Protein AF-A0A6N6WRH8-F1 (afdb_monomer)

Secondary structure (DSSP, 8-state):
-HHHHHHHHHH-HHHHHHHHHHHH-TTS-TTT----HHHHHHHHHH-GGGEEEEEEEEEE--S-TTTTT-EEEESS-TT-PPP-EEEEEEE-HHHHHHHHHHHHHH--

Solvent-accessible surface area (backbone atoms only — not comparable to full-atom values): 6515 Å² total; per-residue (Å²): 99,49,73,59,51,72,50,24,56,77,74,33,64,49,30,32,50,50,40,56,52,56,76,70,41,87,84,37,49,68,86,80,37,78,78,63,69,72,57,49,60,56,40,46,77,80,45,49,88,42,50,46,67,42,79,21,29,69,48,74,39,78,79,51,94,89,46,50,76,38,75,48,66,38,81,88,54,83,81,76,62,76,60,79,43,76,43,78,78,46,64,44,60,69,62,48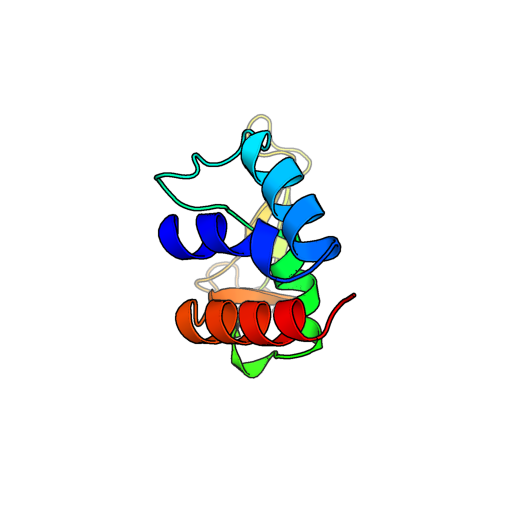,53,51,52,51,53,56,52,60,72,72,49,92

Radius of gyration: 17.84 Å; Cα contacts (8 Å, |Δi|>4): 119; chains: 1; bounding box: 37×29×46 Å

Mean predicted aligned error: 5.14 Å

Foldseek 3Di:
DLVVLVCQCVQDPVSVVVNVCLPPDDPDHSVGDDDDPVVVVVCCVVPVVFFDWDQWAWDQACPDPPRHRPTDTPPVCPVVDGGDDTDTPDGNPVVVVVVVVVVSNPDD

Structure (mmCIF, N/CA/C/O backbone):
data_AF-A0A6N6WRH8-F1
#
_entry.id   AF-A0A6N6WRH8-F1
#
loop_
_atom_site.group_PDB
_atom_site.id
_atom_site.type_symbol
_atom_site.label_atom_id
_atom_site.label_alt_id
_atom_site.label_comp_id
_atom_site.label_asym_id
_atom_site.label_entity_id
_atom_site.label_seq_id
_atom_site.pdbx_PDB_ins_code
_atom_site.Cartn_x
_atom_site.Cartn_y
_atom_site.Cartn_z
_atom_site.occupancy
_atom_site.B_iso_or_equiv
_atom_site.auth_seq_id
_atom_site.auth_comp_id
_atom_site.auth_asym_id
_atom_site.auth_atom_id
_atom_site.pdbx_PDB_model_num
ATOM 1 N N . THR A 1 1 ? 15.145 -0.032 -6.627 1.00 71.50 1 THR A N 1
ATOM 2 C CA . THR A 1 1 ? 16.478 0.266 -6.053 1.00 71.50 1 THR A CA 1
ATOM 3 C C . THR A 1 1 ? 17.044 1.501 -6.734 1.00 71.50 1 THR A C 1
ATOM 5 O O . THR A 1 1 ? 16.500 1.861 -7.774 1.00 71.50 1 THR A O 1
ATOM 8 N N . PRO A 1 2 ? 18.084 2.153 -6.187 1.00 75.94 2 PRO A N 1
ATOM 9 C CA . PRO A 1 2 ? 18.754 3.273 -6.857 1.00 75.94 2 PRO A CA 1
ATOM 10 C C . PRO A 1 2 ? 19.190 2.909 -8.286 1.00 75.94 2 PRO A C 1
ATOM 12 O O . PRO A 1 2 ? 18.880 3.633 -9.225 1.00 75.94 2 PRO A O 1
ATOM 15 N N . ASP A 1 3 ? 19.773 1.719 -8.456 1.00 80.56 3 ASP A N 1
ATOM 16 C CA . ASP A 1 3 ? 20.228 1.221 -9.761 1.00 80.56 3 ASP A CA 1
ATOM 17 C C . ASP A 1 3 ? 19.082 1.075 -10.765 1.00 80.56 3 ASP A C 1
ATOM 19 O O . ASP A 1 3 ? 19.205 1.482 -11.912 1.00 80.56 3 ASP A O 1
ATOM 23 N N . TYR A 1 4 ? 17.930 0.553 -10.328 1.00 81.75 4 TYR A N 1
ATOM 24 C CA . TYR A 1 4 ? 16.751 0.449 -11.191 1.00 81.75 4 TYR A CA 1
ATOM 25 C C . TYR A 1 4 ? 16.174 1.822 -11.558 1.00 81.75 4 TYR A C 1
ATOM 27 O O . TYR A 1 4 ? 15.682 2.013 -12.663 1.00 81.75 4 TYR A O 1
ATOM 35 N N . LEU A 1 5 ? 16.230 2.803 -10.652 1.00 82.38 5 LEU A N 1
ATOM 36 C CA . LEU A 1 5 ? 15.769 4.154 -10.972 1.00 82.38 5 LEU A CA 1
ATOM 37 C C . LEU A 1 5 ? 16.639 4.789 -12.058 1.00 82.38 5 LEU A C 1
ATOM 39 O O . LEU A 1 5 ? 16.097 5.438 -12.947 1.00 82.38 5 LEU A O 1
ATOM 43 N N . ALA A 1 6 ? 17.951 4.548 -12.030 1.00 84.75 6 ALA A N 1
ATOM 44 C CA . ALA A 1 6 ? 18.883 5.074 -13.022 1.00 84.75 6 ALA A CA 1
ATOM 45 C C . ALA A 1 6 ? 18.625 4.554 -14.448 1.00 84.75 6 ALA A C 1
ATOM 47 O O . ALA A 1 6 ? 18.967 5.247 -15.402 1.00 84.75 6 ALA A O 1
ATOM 48 N N . THR A 1 7 ? 17.993 3.384 -14.614 1.00 87.25 7 THR A N 1
ATOM 49 C CA . THR A 1 7 ? 17.672 2.830 -15.944 1.00 87.25 7 THR A CA 1
ATOM 50 C C . THR A 1 7 ? 16.351 3.349 -16.520 1.00 87.25 7 THR A C 1
ATOM 52 O O . THR A 1 7 ? 16.126 3.251 -17.725 1.00 87.25 7 THR A O 1
ATOM 55 N N . LEU A 1 8 ? 15.476 3.948 -15.699 1.00 86.19 8 LEU A N 1
ATOM 56 C CA . LEU A 1 8 ? 14.158 4.430 -16.135 1.00 86.19 8 LEU A CA 1
ATOM 57 C C . LEU A 1 8 ? 14.184 5.393 -17.341 1.00 86.19 8 LEU A C 1
ATOM 59 O O . LEU A 1 8 ? 13.302 5.261 -18.194 1.00 86.19 8 LEU A O 1
ATOM 63 N N . PRO A 1 9 ? 15.134 6.345 -17.468 1.00 88.25 9 PRO A N 1
ATOM 64 C CA . PRO A 1 9 ? 15.184 7.255 -18.615 1.00 88.25 9 PRO A CA 1
ATOM 65 C C . PRO A 1 9 ? 15.372 6.574 -19.970 1.00 88.25 9 PRO A C 1
ATOM 67 O O . PRO A 1 9 ? 15.008 7.162 -20.987 1.00 88.25 9 PRO A O 1
ATOM 70 N N . GLU A 1 10 ? 15.954 5.375 -19.981 1.00 90.31 10 GLU A N 1
ATOM 71 C CA . GLU A 1 10 ? 16.286 4.629 -21.196 1.00 90.31 10 GLU A CA 1
ATOM 72 C C . GLU A 1 10 ? 15.138 3.726 -21.664 1.00 90.31 10 GLU A C 1
ATOM 74 O O . GLU A 1 10 ? 15.143 3.283 -22.809 1.00 90.31 10 GLU A O 1
ATOM 79 N N . LEU A 1 11 ? 14.138 3.471 -20.809 1.00 88.94 11 LEU A N 1
ATOM 80 C CA . LEU A 1 11 ? 13.037 2.556 -21.122 1.00 88.94 11 LEU A CA 1
ATOM 81 C C . LEU A 1 11 ? 12.072 3.136 -22.161 1.00 88.94 11 LEU A C 1
ATOM 83 O O . LEU A 1 11 ? 11.818 2.519 -23.191 1.00 88.94 11 LEU A O 1
ATOM 87 N N . ASN A 1 12 ? 11.495 4.302 -21.869 1.00 91.56 12 ASN A N 1
ATOM 88 C CA . ASN A 1 12 ? 10.491 4.967 -22.701 1.00 91.56 12 ASN A CA 1
ATOM 89 C C . ASN A 1 12 ? 10.224 6.397 -22.194 1.00 91.56 12 ASN A C 1
ATOM 91 O O . ASN A 1 12 ? 10.856 6.876 -21.242 1.00 91.56 12 ASN A O 1
ATOM 95 N N . ARG A 1 13 ? 9.283 7.116 -22.825 1.00 93.38 13 ARG A N 1
ATOM 96 C CA . ARG A 1 13 ? 9.000 8.516 -22.457 1.00 93.38 13 ARG A CA 1
ATOM 97 C C . ARG A 1 13 ? 8.398 8.622 -21.051 1.00 93.38 13 ARG A C 1
ATOM 99 O O . ARG A 1 13 ? 8.693 9.588 -20.346 1.00 93.38 13 ARG A O 1
ATOM 106 N N . THR A 1 14 ? 7.606 7.631 -20.629 1.00 92.50 14 THR A N 1
ATOM 107 C CA . THR A 1 14 ? 7.028 7.574 -19.278 1.00 92.50 14 THR A CA 1
ATOM 108 C C . THR A 1 14 ? 8.108 7.322 -18.227 1.00 92.50 14 THR A C 1
ATOM 110 O O . THR A 1 14 ? 8.135 8.012 -17.211 1.00 92.50 14 THR A O 1
ATOM 113 N N . GLY A 1 15 ? 9.056 6.420 -18.484 1.00 90.69 15 GLY A N 1
ATOM 114 C CA . GLY A 1 15 ? 10.214 6.171 -17.625 1.00 90.69 15 GLY A CA 1
ATOM 115 C C . GLY A 1 15 ? 11.076 7.422 -17.446 1.00 90.69 15 GLY A C 1
ATOM 116 O O . GLY A 1 15 ? 11.416 7.785 -16.318 1.00 90.69 15 GLY A O 1
ATOM 117 N N . LYS A 1 16 ? 11.321 8.173 -18.528 1.00 90.88 16 LYS A N 1
ATOM 118 C CA . LYS A 1 16 ? 12.003 9.476 -18.467 1.00 90.88 16 LYS A CA 1
ATOM 119 C C . LYS A 1 16 ? 11.240 10.509 -17.634 1.00 90.88 16 LYS A C 1
ATOM 121 O O . LYS A 1 16 ? 11.853 11.215 -16.831 1.00 90.88 16 LYS A O 1
ATOM 126 N N . MET A 1 17 ? 9.918 10.593 -17.795 1.00 92.19 17 MET A N 1
ATOM 127 C CA . MET A 1 17 ? 9.061 11.469 -16.987 1.00 92.19 17 MET A CA 1
ATOM 128 C C . MET A 1 17 ? 9.119 11.092 -15.500 1.00 92.19 17 MET A C 1
ATOM 130 O O . MET A 1 17 ? 9.323 11.963 -14.656 1.00 92.19 17 MET A O 1
ATOM 134 N N . LEU A 1 18 ? 8.976 9.805 -15.173 1.00 88.94 18 LEU A N 1
ATOM 135 C CA . LEU A 1 18 ? 9.014 9.309 -13.797 1.00 88.94 18 LEU A CA 1
ATOM 136 C C . LEU A 1 18 ? 10.374 9.557 -13.149 1.00 88.94 18 LEU A C 1
ATOM 138 O O . LEU A 1 18 ? 10.427 10.062 -12.033 1.00 88.94 18 LEU A O 1
ATOM 142 N N . HIS A 1 19 ? 11.473 9.299 -13.862 1.00 87.81 19 HIS A N 1
ATOM 143 C CA . HIS A 1 19 ? 12.812 9.630 -13.380 1.00 87.81 19 HIS A CA 1
ATOM 144 C C . HIS A 1 19 ? 12.955 11.124 -13.054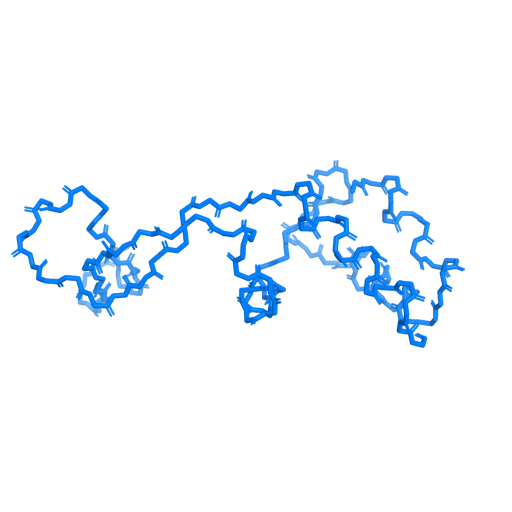 1.00 87.81 19 HIS A C 1
ATOM 146 O O . HIS A 1 19 ? 13.491 11.475 -12.001 1.00 87.81 19 HIS A O 1
ATOM 152 N N . ALA A 1 20 ? 12.451 12.014 -13.918 1.00 88.06 20 ALA A N 1
ATOM 153 C CA . ALA A 1 20 ? 12.470 13.453 -13.663 1.00 88.06 20 ALA A CA 1
ATOM 154 C C . ALA A 1 20 ? 11.643 13.826 -12.420 1.00 88.06 20 ALA A C 1
ATOM 156 O O . ALA A 1 20 ? 12.128 14.566 -11.567 1.00 88.06 20 ALA A O 1
ATOM 157 N N . LEU A 1 21 ? 10.437 13.266 -12.270 1.00 86.38 21 LEU A N 1
ATOM 158 C CA . LEU A 1 21 ? 9.603 13.473 -11.081 1.00 86.38 21 LEU A CA 1
ATOM 159 C C . LEU A 1 21 ? 10.323 13.019 -9.807 1.00 86.38 21 LEU A C 1
ATOM 161 O O . LEU A 1 21 ? 10.403 13.773 -8.840 1.00 86.38 21 LEU A O 1
ATOM 165 N N . PHE A 1 22 ? 10.898 11.818 -9.823 1.00 82.31 22 PHE A N 1
ATOM 166 C CA . PHE A 1 22 ? 11.590 11.231 -8.679 1.00 82.31 22 PHE A CA 1
ATOM 167 C C . PHE A 1 22 ? 12.878 11.962 -8.304 1.00 82.31 22 PHE A C 1
ATOM 169 O O . PHE A 1 22 ? 13.187 12.070 -7.121 1.00 82.31 22 PHE A O 1
ATOM 176 N N . SER A 1 23 ? 13.592 12.522 -9.283 1.00 76.62 23 SER A N 1
ATOM 177 C CA . SER A 1 23 ? 14.803 13.324 -9.051 1.00 76.62 23 SER A CA 1
ATOM 178 C C . SER A 1 23 ? 14.526 14.607 -8.260 1.00 76.62 23 SER A C 1
ATOM 180 O O . SER A 1 23 ? 15.426 15.151 -7.623 1.00 76.62 23 SER A O 1
ATOM 182 N N . HIS A 1 24 ? 13.279 15.085 -8.279 1.00 77.19 24 HIS A N 1
ATOM 183 C CA . HIS A 1 24 ? 12.844 16.291 -7.575 1.00 77.19 24 HIS A CA 1
ATOM 184 C C . HIS A 1 24 ? 11.883 16.003 -6.408 1.00 77.19 24 HIS A C 1
ATOM 186 O O . HIS A 1 24 ? 11.481 16.933 -5.702 1.00 77.19 24 HIS A O 1
ATOM 192 N N . TYR A 1 25 ? 11.520 14.736 -6.173 1.00 68.56 25 TYR A N 1
ATOM 193 C CA . TYR A 1 25 ? 10.557 14.355 -5.142 1.00 68.56 25 TYR A CA 1
ATOM 194 C C . TYR A 1 25 ? 11.209 14.345 -3.753 1.00 68.56 25 TYR A C 1
ATOM 196 O O . TYR A 1 25 ? 12.172 13.630 -3.498 1.00 68.56 25 TYR A O 1
ATOM 204 N N . ARG A 1 26 ? 10.674 15.153 -2.831 1.00 55.69 26 ARG A N 1
ATOM 205 C CA . ARG A 1 26 ? 11.289 15.461 -1.524 1.00 55.69 26 ARG A CA 1
ATOM 206 C C . ARG A 1 26 ? 11.089 14.409 -0.416 1.00 55.69 26 ARG A C 1
ATOM 208 O O . ARG A 1 26 ? 11.629 14.598 0.669 1.00 55.69 26 ARG A O 1
ATOM 215 N N . SER A 1 27 ? 10.325 13.332 -0.631 1.00 54.16 27 SER A N 1
ATOM 216 C CA . SER A 1 27 ? 9.940 12.378 0.436 1.00 54.16 27 SER A CA 1
ATOM 217 C C . SER A 1 27 ? 10.823 11.121 0.560 1.00 54.16 27 SER A C 1
ATOM 219 O O . SER A 1 27 ? 10.555 10.258 1.399 1.00 54.16 27 SER A O 1
ATOM 221 N N . GLY A 1 28 ? 11.898 11.032 -0.229 1.00 53.84 28 GLY A N 1
ATOM 222 C CA . GLY A 1 28 ? 12.956 10.021 -0.148 1.00 53.84 28 GLY A CA 1
ATOM 223 C C . GLY A 1 28 ? 14.158 10.467 -0.980 1.00 53.84 28 GLY A C 1
ATOM 224 O O . GLY A 1 28 ? 13.988 11.232 -1.926 1.00 53.84 28 GLY A O 1
ATOM 225 N N . SER A 1 29 ? 15.378 10.046 -0.638 1.00 56.03 29 SER A N 1
ATOM 226 C CA . SER A 1 29 ? 16.515 10.266 -1.537 1.00 56.03 29 SER A CA 1
ATOM 227 C C . SER A 1 29 ? 16.590 9.100 -2.517 1.00 56.03 29 SER A C 1
ATOM 229 O O . SER A 1 29 ? 16.241 7.968 -2.172 1.00 56.03 29 SER A O 1
ATOM 231 N N . MET A 1 30 ? 17.107 9.329 -3.729 1.00 57.22 30 MET A N 1
ATOM 232 C CA . MET A 1 30 ? 17.426 8.224 -4.644 1.00 57.22 30 MET A CA 1
ATOM 233 C C . MET A 1 30 ? 18.320 7.156 -3.992 1.00 57.22 30 MET A C 1
ATOM 235 O O . MET A 1 30 ? 18.345 6.034 -4.476 1.00 57.22 30 MET A O 1
ATOM 239 N N . GLN A 1 31 ? 19.012 7.478 -2.892 1.00 56.44 31 GLN A N 1
ATOM 240 C CA . GLN A 1 31 ? 19.870 6.557 -2.147 1.00 56.44 31 GLN A CA 1
ATOM 241 C C . GLN A 1 31 ? 19.100 5.657 -1.167 1.00 56.44 31 GLN A C 1
ATOM 243 O O . GLN A 1 31 ? 19.490 4.508 -0.990 1.00 56.44 31 GLN A O 1
ATOM 248 N N . SER A 1 32 ? 18.018 6.136 -0.538 1.00 60.91 32 SER A N 1
ATOM 249 C CA . SER A 1 32 ? 17.231 5.343 0.427 1.00 60.91 32 SER A CA 1
ATOM 250 C C . SER A 1 32 ? 16.009 4.652 -0.185 1.00 60.91 32 SER A C 1
ATOM 252 O O . SER A 1 32 ? 15.408 3.785 0.450 1.00 60.91 32 SER A O 1
ATOM 254 N N . GLY A 1 33 ? 15.674 4.987 -1.433 1.00 64.50 33 GLY A N 1
ATOM 255 C CA . GLY A 1 33 ? 14.507 4.468 -2.136 1.00 64.50 33 GLY A CA 1
ATOM 256 C C . GLY A 1 33 ? 13.301 5.401 -2.029 1.00 64.50 33 GLY A C 1
ATOM 257 O O . GLY A 1 33 ? 13.166 6.208 -1.111 1.00 64.50 33 GLY A O 1
ATOM 258 N N . LEU A 1 34 ? 12.414 5.299 -3.015 1.00 71.56 34 LEU A N 1
ATOM 259 C CA . LEU A 1 34 ? 11.213 6.124 -3.102 1.00 71.56 34 LEU A CA 1
ATOM 260 C C . LEU A 1 34 ? 10.054 5.456 -2.372 1.00 71.56 34 LEU A C 1
ATOM 262 O O . LEU A 1 34 ? 9.829 4.253 -2.512 1.00 71.56 34 LEU A O 1
ATOM 266 N N . ARG A 1 35 ? 9.274 6.258 -1.649 1.00 75.00 35 ARG A N 1
ATOM 267 C CA . ARG A 1 35 ? 8.001 5.819 -1.075 1.00 75.00 35 ARG A CA 1
ATOM 268 C C . ARG A 1 35 ? 6.887 6.088 -2.080 1.00 75.00 35 ARG A C 1
ATOM 270 O O . ARG A 1 35 ? 6.614 7.241 -2.401 1.00 75.00 35 ARG A O 1
ATOM 277 N N . MET A 1 36 ? 6.256 5.029 -2.578 1.00 80.56 36 MET A N 1
ATOM 278 C CA . MET A 1 36 ? 5.180 5.107 -3.572 1.00 80.56 36 MET A CA 1
ATOM 279 C C . MET A 1 36 ? 3.832 4.769 -2.930 1.00 80.56 36 MET A C 1
ATOM 281 O O . MET A 1 36 ? 3.287 3.693 -3.153 1.00 80.56 36 MET A O 1
ATOM 285 N N . HIS A 1 37 ? 3.310 5.679 -2.107 1.00 87.12 37 HIS A N 1
ATOM 286 C CA . HIS A 1 37 ? 2.066 5.457 -1.361 1.00 87.12 37 HIS A CA 1
ATOM 287 C C . HIS A 1 37 ? 0.858 5.257 -2.289 1.00 87.12 37 HIS A C 1
ATOM 289 O O . HIS A 1 37 ? 0.152 4.259 -2.174 1.00 87.12 37 HIS A O 1
ATOM 295 N N . ASP A 1 38 ? 0.666 6.154 -3.256 1.00 89.94 38 ASP A N 1
ATOM 296 C CA . ASP A 1 38 ? -0.527 6.147 -4.114 1.00 89.94 38 ASP A CA 1
ATOM 297 C C . ASP A 1 38 ? -0.560 4.939 -5.060 1.00 89.94 38 ASP A C 1
ATOM 299 O O . ASP A 1 38 ? -1.621 4.394 -5.366 1.00 89.94 38 ASP A O 1
ATOM 303 N N . LEU A 1 39 ? 0.615 4.459 -5.478 1.00 90.31 39 LEU A N 1
ATOM 304 C CA . LEU A 1 39 ? 0.727 3.277 -6.329 1.00 90.31 39 LEU A CA 1
ATOM 305 C C . LEU A 1 39 ? 0.240 2.009 -5.616 1.00 90.31 39 LEU A C 1
ATOM 307 O O . LEU A 1 39 ? -0.278 1.109 -6.277 1.00 90.31 39 LEU A O 1
ATOM 311 N N . CYS A 1 40 ? 0.338 1.945 -4.284 1.00 93.19 40 CYS A N 1
ATOM 312 C CA . CYS A 1 40 ? -0.206 0.828 -3.514 1.00 93.19 40 CYS A CA 1
ATOM 313 C C . CYS A 1 40 ? -1.728 0.707 -3.667 1.00 93.19 40 CYS A C 1
ATOM 315 O O . CYS A 1 40 ? -2.235 -0.410 -3.718 1.00 93.19 40 CYS A O 1
ATOM 317 N N . ALA A 1 41 ? -2.458 1.822 -3.797 1.00 94.75 41 ALA A N 1
ATOM 318 C CA . ALA A 1 41 ? -3.907 1.786 -3.995 1.00 94.75 41 ALA A CA 1
ATOM 319 C C . ALA A 1 41 ? -4.278 1.148 -5.343 1.00 94.75 41 ALA A C 1
ATOM 321 O O . ALA A 1 41 ? -5.175 0.310 -5.408 1.00 94.75 41 ALA A O 1
ATOM 322 N N . ILE A 1 42 ? -3.548 1.490 -6.409 1.00 94.75 42 ILE A N 1
ATOM 323 C CA . ILE A 1 42 ? -3.732 0.873 -7.731 1.00 94.75 42 ILE A CA 1
ATOM 324 C C . ILE A 1 42 ? -3.348 -0.606 -7.672 1.00 94.75 42 ILE A C 1
ATOM 326 O O . ILE A 1 42 ? -4.112 -1.453 -8.127 1.00 94.75 42 ILE A O 1
ATOM 330 N N . ALA A 1 43 ? -2.193 -0.921 -7.081 1.00 95.19 43 ALA A N 1
ATOM 331 C CA . ALA A 1 43 ? -1.701 -2.288 -6.968 1.00 95.19 43 ALA A CA 1
ATOM 332 C C . ALA A 1 43 ? -2.672 -3.195 -6.209 1.00 95.19 43 ALA A C 1
ATOM 334 O O . ALA A 1 43 ? -2.870 -4.330 -6.622 1.00 95.19 43 ALA A O 1
ATOM 335 N N . TRP A 1 44 ? -3.327 -2.696 -5.157 1.00 96.06 44 TRP A N 1
ATOM 336 C CA . TRP A 1 44 ? -4.351 -3.455 -4.439 1.00 96.06 44 TRP A CA 1
ATOM 337 C C . TRP A 1 44 ? -5.510 -3.879 -5.354 1.00 96.06 44 TRP A C 1
ATOM 339 O O . TRP A 1 44 ? -5.976 -5.012 -5.270 1.00 96.06 44 TRP A O 1
ATOM 349 N N . LEU A 1 45 ? -5.946 -3.006 -6.269 1.00 96.25 45 LEU A N 1
ATOM 350 C CA . LEU A 1 45 ? -7.050 -3.306 -7.187 1.00 96.25 45 LEU A CA 1
ATOM 351 C C . LEU A 1 45 ? -6.691 -4.380 -8.220 1.00 96.25 45 LEU A C 1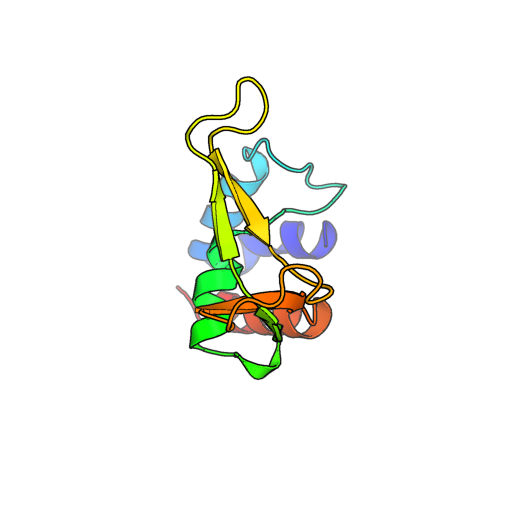
ATOM 353 O O . LEU A 1 45 ? -7.543 -5.188 -8.581 1.00 96.25 45 LEU A O 1
ATOM 357 N N . VAL A 1 46 ? -5.453 -4.374 -8.723 1.00 96.62 46 VAL A N 1
ATOM 358 C CA . VAL A 1 46 ? -5.044 -5.238 -9.848 1.00 96.62 46 VAL A CA 1
ATOM 359 C C . VAL A 1 46 ? -4.246 -6.470 -9.427 1.00 96.62 46 VAL A C 1
ATOM 361 O O . VAL A 1 46 ? -4.204 -7.452 -10.164 1.00 96.62 46 VAL A O 1
ATOM 364 N N . ARG A 1 47 ? -3.600 -6.420 -8.261 1.00 96.62 47 ARG A N 1
ATOM 365 C CA . ARG A 1 47 ? -2.725 -7.454 -7.694 1.00 96.62 47 ARG A CA 1
ATOM 366 C C . ARG A 1 47 ? -2.933 -7.563 -6.173 1.00 96.62 47 ARG A C 1
ATOM 368 O O . ARG A 1 47 ? -2.005 -7.310 -5.398 1.00 96.62 47 ARG A O 1
ATOM 375 N N . PRO A 1 48 ? -4.147 -7.930 -5.717 1.00 96.81 48 PRO A N 1
ATOM 376 C CA . PRO A 1 48 ? -4.451 -8.043 -4.289 1.00 96.81 48 PRO A CA 1
ATOM 377 C C . PRO A 1 48 ? -3.604 -9.114 -3.584 1.00 96.81 48 PRO A C 1
ATOM 379 O O . PRO A 1 48 ? -3.376 -9.019 -2.383 1.00 96.81 48 PRO A O 1
ATOM 382 N N . ASP A 1 49 ? -3.081 -10.093 -4.333 1.00 97.31 49 ASP A N 1
ATOM 383 C CA . ASP A 1 49 ? -2.170 -11.146 -3.864 1.00 97.31 49 ASP A CA 1
ATOM 384 C C . ASP A 1 49 ? -0.861 -10.612 -3.269 1.00 97.31 49 ASP A C 1
ATOM 386 O O . ASP A 1 49 ? -0.184 -11.316 -2.520 1.00 97.31 49 ASP A O 1
ATOM 390 N N . LEU A 1 50 ? -0.499 -9.365 -3.580 1.00 97.31 50 LEU A N 1
ATOM 391 C CA . LEU A 1 50 ? 0.694 -8.731 -3.033 1.00 97.31 50 LEU A CA 1
ATOM 392 C C . LEU A 1 50 ? 0.516 -8.264 -1.584 1.00 97.31 50 LEU A C 1
ATOM 394 O O . LEU A 1 50 ? 1.521 -7.986 -0.936 1.00 97.31 50 LEU A O 1
ATOM 398 N N . PHE A 1 51 ? -0.711 -8.153 -1.074 1.00 97.88 51 PHE A N 1
ATOM 399 C CA . PHE A 1 51 ? -0.988 -7.497 0.203 1.00 97.88 51 PHE A CA 1
ATOM 400 C C . PHE A 1 51 ? -1.456 -8.480 1.272 1.00 97.88 51 PHE A C 1
ATOM 402 O O . PHE A 1 51 ? -2.318 -9.327 1.037 1.00 97.88 51 PHE A O 1
ATOM 409 N N . THR A 1 52 ? -0.963 -8.285 2.492 1.00 97.75 52 THR A N 1
ATOM 410 C CA . THR A 1 52 ? -1.510 -8.937 3.685 1.00 97.75 52 THR A CA 1
ATOM 411 C C . THR A 1 52 ? -2.488 -7.982 4.348 1.00 97.75 52 THR A C 1
ATOM 413 O O . THR A 1 52 ? -2.091 -6.937 4.876 1.00 97.75 52 THR A O 1
ATOM 416 N N . LEU A 1 53 ? -3.773 -8.336 4.322 1.00 97.44 53 LEU A N 1
ATOM 417 C CA . LEU A 1 53 ? -4.831 -7.540 4.939 1.00 97.44 53 LEU A CA 1
ATOM 418 C C . LEU A 1 53 ? -5.295 -8.146 6.263 1.00 97.44 53 LEU A C 1
ATOM 420 O O . LEU A 1 53 ? -5.368 -9.366 6.409 1.00 97.44 53 LEU A O 1
ATOM 424 N N . LYS A 1 54 ? -5.692 -7.281 7.196 1.00 97.62 54 LYS A N 1
ATOM 425 C CA . LYS A 1 54 ? -6.374 -7.659 8.433 1.00 97.62 54 LYS A CA 1
ATOM 426 C C . LYS A 1 54 ? -7.723 -6.936 8.530 1.00 97.62 54 LYS A C 1
ATOM 428 O O . LYS A 1 54 ? -7.746 -5.712 8.389 1.00 97.62 54 LYS A O 1
ATOM 433 N N . PRO A 1 55 ? -8.837 -7.651 8.767 1.00 98.06 55 PRO A N 1
ATOM 434 C CA . PRO A 1 55 ? -10.093 -7.016 9.142 1.00 98.06 55 PRO A CA 1
ATOM 435 C C . PRO A 1 55 ? -9.920 -6.338 10.502 1.00 98.06 55 PRO A C 1
ATOM 437 O O . PRO A 1 55 ? -9.631 -7.011 11.491 1.00 98.06 55 PRO A O 1
ATOM 440 N N . CYS A 1 56 ? -10.100 -5.022 10.554 1.00 98.31 56 CYS A N 1
ATOM 441 C CA . CYS A 1 56 ? -9.960 -4.238 11.777 1.00 98.31 56 CYS A CA 1
ATOM 442 C C . CYS A 1 56 ? -11.155 -3.301 11.956 1.00 98.31 56 CYS A C 1
ATOM 444 O O . CYS A 1 56 ? -11.803 -2.885 10.989 1.00 98.31 56 CYS A O 1
ATOM 446 N N . PHE A 1 57 ? -11.424 -2.928 13.207 1.00 98.56 57 PHE A N 1
ATOM 447 C CA . PHE A 1 57 ? -12.189 -1.719 13.477 1.00 98.56 57 PHE A CA 1
ATOM 448 C C . PHE A 1 57 ? -11.276 -0.503 13.281 1.00 98.56 57 PHE A C 1
ATOM 450 O O . PHE A 1 57 ? -10.158 -0.462 13.799 1.00 98.56 57 PHE A O 1
ATOM 457 N N . VAL A 1 58 ? -11.759 0.482 12.530 1.00 98.31 58 VAL A N 1
ATOM 458 C CA . VAL A 1 58 ? -11.056 1.731 12.241 1.00 98.31 58 VAL A CA 1
ATOM 459 C C . VAL A 1 58 ? -11.970 2.919 12.519 1.00 98.31 58 VAL A C 1
ATOM 461 O O . VAL A 1 58 ? -13.125 2.941 12.083 1.00 98.31 58 VAL A O 1
ATOM 464 N N . ALA A 1 59 ? -11.434 3.924 13.208 1.00 97.81 59 ALA A N 1
ATOM 465 C CA . ALA A 1 59 ? -12.081 5.209 13.449 1.00 97.81 59 ALA A CA 1
ATOM 466 C C . ALA A 1 59 ? -11.159 6.369 13.051 1.00 97.81 59 ALA A C 1
ATOM 468 O O . ALA A 1 59 ? -9.937 6.234 13.052 1.00 97.81 59 ALA A O 1
ATOM 469 N N . VAL A 1 60 ? -11.746 7.521 12.734 1.00 98.12 60 VAL A N 1
ATOM 470 C CA . VAL A 1 60 ? -11.008 8.774 12.526 1.00 98.12 60 VAL A CA 1
ATOM 471 C C . VAL A 1 60 ? -11.219 9.648 13.756 1.00 98.12 60 VAL A C 1
ATOM 473 O O . VAL A 1 60 ? -12.357 9.983 14.079 1.00 98.12 60 VAL A O 1
ATOM 476 N N . GLU A 1 61 ? -10.134 9.991 14.447 1.00 98.00 61 GLU A N 1
ATOM 477 C CA . GLU A 1 61 ? -10.166 10.909 15.588 1.00 98.00 61 GLU A CA 1
ATOM 478 C C . GLU A 1 61 ? -10.332 12.350 15.093 1.00 98.00 61 GLU A C 1
ATOM 480 O O . GLU A 1 61 ? -9.641 12.771 14.166 1.00 98.00 61 GLU A O 1
ATOM 485 N N . THR A 1 62 ? -11.241 13.118 15.693 1.00 98.00 62 THR A N 1
ATOM 486 C CA . THR A 1 62 ? -11.582 14.477 15.230 1.00 98.00 62 THR A CA 1
ATOM 487 C C . THR A 1 62 ? -11.636 15.526 16.340 1.00 98.00 62 THR A C 1
ATOM 489 O O . THR A 1 62 ? -11.761 16.711 16.037 1.00 98.00 62 THR A O 1
ATOM 492 N N . GLN A 1 63 ? -11.527 15.127 17.608 1.00 97.75 63 GLN A N 1
ATOM 493 C CA . GLN A 1 63 ? -11.743 15.977 18.784 1.00 97.75 63 GLN A CA 1
ATOM 494 C C . GLN A 1 63 ? -10.500 16.135 19.675 1.00 97.75 63 GLN A C 1
ATOM 496 O O . GLN A 1 63 ? -10.421 17.103 20.427 1.00 97.75 63 GLN A O 1
ATOM 501 N N . GLY A 1 64 ? -9.535 15.213 19.621 1.00 95.31 64 GLY A N 1
ATOM 502 C CA . GLY A 1 64 ? -8.335 15.259 20.466 1.00 95.31 64 GLY A CA 1
ATOM 503 C C . GLY A 1 64 ? -7.393 16.435 20.164 1.00 95.31 64 GLY A C 1
ATOM 504 O O . GLY A 1 64 ? -7.129 16.739 19.003 1.00 95.31 64 GLY A O 1
ATOM 505 N N . GLU A 1 65 ? -6.816 17.039 21.212 1.00 97.62 65 GLU A N 1
ATOM 506 C CA . GLU A 1 65 ? -5.851 18.154 21.114 1.00 97.62 65 GLU A CA 1
ATOM 507 C C . GLU A 1 65 ? -4.610 17.794 20.278 1.00 97.62 65 GLU A C 1
ATOM 509 O O . GLU A 1 65 ? -4.134 18.604 19.486 1.00 97.62 65 GLU A O 1
ATOM 514 N N . PHE A 1 66 ? -4.113 16.559 20.413 1.00 97.00 66 PHE A N 1
ATOM 515 C CA . PHE A 1 66 ? -2.870 16.106 19.771 1.00 97.00 66 PHE A CA 1
ATOM 516 C C . PHE A 1 66 ? -3.067 15.092 18.640 1.00 97.00 66 PHE A C 1
ATOM 518 O O . PHE A 1 66 ? -2.123 14.804 17.909 1.00 97.00 66 PHE A O 1
ATOM 525 N N . THR A 1 67 ? -4.258 14.507 18.511 1.00 97.12 67 THR A N 1
ATOM 526 C CA . THR A 1 67 ? -4.489 13.322 17.667 1.00 97.12 67 THR A CA 1
ATOM 527 C C . THR A 1 67 ? -5.580 13.513 16.620 1.00 97.12 67 THR A C 1
ATOM 529 O O . THR A 1 67 ? -5.869 12.566 15.886 1.00 97.12 67 THR A O 1
ATOM 532 N N . SER A 1 68 ? -6.167 14.709 16.503 1.00 97.56 68 SER A N 1
ATOM 533 C CA . SER A 1 68 ? -7.133 15.004 15.440 1.00 97.56 68 SER A CA 1
ATOM 534 C C . SER A 1 68 ? -6.544 14.698 14.053 1.00 97.56 68 SER A C 1
ATOM 536 O O . SER A 1 68 ? -5.408 15.059 13.747 1.00 97.56 68 SER A O 1
ATOM 538 N N . GLY A 1 69 ? -7.301 13.970 13.230 1.00 97.31 69 GLY A N 1
ATOM 539 C CA . GLY A 1 69 ? -6.887 13.444 11.926 1.00 97.31 69 GLY A CA 1
ATOM 540 C C . GLY A 1 69 ? -6.260 12.045 11.963 1.00 97.31 69 GLY A C 1
ATOM 541 O O . GLY A 1 69 ? -6.043 11.448 10.908 1.00 97.31 69 GLY A O 1
ATOM 542 N N . THR A 1 70 ? -5.992 11.483 13.144 1.00 97.88 70 THR A N 1
ATOM 543 C CA . THR A 1 70 ? -5.417 10.135 13.255 1.00 97.88 70 THR A CA 1
ATOM 544 C C . THR A 1 70 ? -6.431 9.077 12.833 1.00 97.88 70 THR A C 1
ATOM 546 O O . THR A 1 70 ? -7.576 9.069 13.284 1.00 97.88 70 THR A O 1
ATOM 549 N N . THR A 1 71 ? -5.985 8.133 12.006 1.00 97.75 71 THR A N 1
ATOM 550 C CA . THR A 1 71 ? -6.727 6.900 11.727 1.00 97.75 71 THR A CA 1
ATOM 551 C C . THR A 1 71 ? -6.408 5.889 12.829 1.00 97.75 71 THR A C 1
ATOM 553 O O . THR A 1 71 ? -5.336 5.287 12.836 1.00 97.75 71 THR A O 1
ATOM 556 N N . VAL A 1 72 ? -7.305 5.746 13.802 1.00 97.31 72 VAL A N 1
ATOM 557 C CA . VAL A 1 72 ? -7.161 4.812 14.925 1.00 97.31 72 VAL A CA 1
ATOM 558 C C . VAL A 1 72 ? -7.564 3.423 14.449 1.00 97.31 72 VAL A C 1
ATOM 560 O O . VAL A 1 72 ? -8.725 3.197 14.110 1.00 97.31 72 VAL A O 1
ATOM 563 N N . VAL A 1 73 ? -6.605 2.499 14.418 1.00 98.00 73 VAL A N 1
ATOM 564 C CA . VAL A 1 73 ? -6.801 1.122 13.950 1.00 98.00 73 VAL A CA 1
ATOM 565 C C . VAL A 1 73 ? -6.679 0.164 15.128 1.00 98.00 73 VAL A C 1
ATOM 567 O O . VAL A 1 73 ? -5.620 0.070 15.746 1.00 98.00 73 VAL A O 1
ATOM 570 N N . ASP A 1 74 ? -7.743 -0.584 15.410 1.00 97.69 74 ASP A N 1
ATOM 571 C CA . ASP A 1 74 ? -7.734 -1.630 16.432 1.00 97.69 74 ASP A CA 1
ATOM 572 C C . ASP A 1 74 ? -7.149 -2.930 15.866 1.00 97.69 74 ASP A C 1
ATOM 574 O O . ASP A 1 74 ? -7.873 -3.838 15.455 1.00 97.69 74 ASP A O 1
ATOM 578 N N . ILE A 1 75 ? -5.817 -2.989 15.777 1.00 96.88 75 ILE A N 1
ATOM 579 C CA . ILE A 1 75 ? -5.108 -4.154 15.231 1.00 96.88 75 ILE A CA 1
ATOM 580 C C . ILE A 1 75 ? -5.271 -5.361 16.157 1.00 96.88 75 ILE A C 1
ATOM 582 O O . ILE A 1 75 ? -5.484 -6.465 15.663 1.00 96.88 75 ILE A O 1
ATOM 586 N N . ASP A 1 76 ? -5.187 -5.181 17.472 1.00 96.19 76 ASP A N 1
ATOM 587 C CA . ASP A 1 76 ? -5.218 -6.290 18.435 1.00 96.19 76 ASP A CA 1
ATOM 588 C C . ASP A 1 76 ? -6.641 -6.684 18.866 1.00 96.19 76 ASP A C 1
ATOM 590 O O . ASP A 1 76 ? -6.820 -7.675 19.572 1.00 96.19 76 ASP A O 1
ATOM 594 N N . GLY A 1 77 ? -7.661 -5.952 18.407 1.00 94.81 77 GLY A N 1
ATOM 595 C CA . GLY A 1 77 ? -9.066 -6.225 18.709 1.00 94.81 77 GLY A CA 1
ATOM 596 C C . GLY A 1 77 ? -9.455 -5.877 20.148 1.00 94.81 77 GLY A C 1
ATOM 597 O O . GLY A 1 77 ? -10.411 -6.441 20.683 1.00 94.81 77 GLY A O 1
ATOM 598 N N . CYS A 1 78 ? -8.710 -4.986 20.805 1.00 96.75 78 CYS A N 1
ATOM 599 C CA . CYS A 1 78 ? -8.888 -4.687 22.223 1.00 96.75 78 CYS A CA 1
ATOM 600 C C . CYS A 1 78 ? -10.117 -3.810 22.506 1.00 96.75 78 CYS A C 1
ATOM 6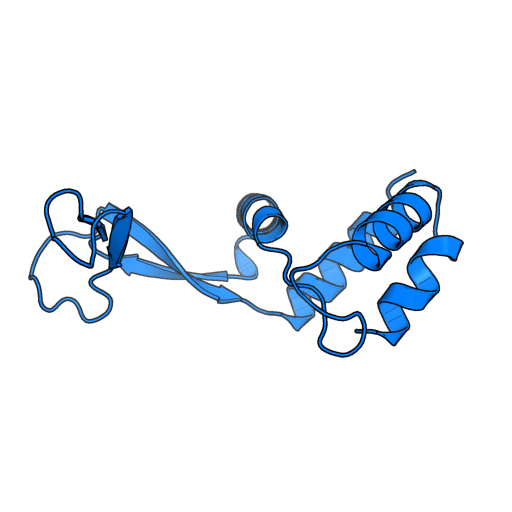02 O O . CYS A 1 78 ? -10.575 -3.755 23.647 1.00 96.75 78 CYS A O 1
ATOM 604 N N . LEU A 1 79 ? -10.693 -3.164 21.484 1.00 95.25 79 LEU A N 1
ATOM 605 C CA . LEU A 1 79 ? -11.884 -2.322 21.625 1.00 95.25 79 LEU A CA 1
ATOM 606 C C . LEU A 1 79 ? -13.194 -3.114 21.525 1.00 95.25 79 LEU A C 1
ATOM 608 O O . LEU A 1 79 ? -14.261 -2.555 21.786 1.00 95.25 79 LEU A O 1
ATOM 612 N N . GLY A 1 80 ? -13.142 -4.390 21.119 1.00 93.94 80 GLY A N 1
ATOM 613 C CA . GLY A 1 80 ? -14.314 -5.270 21.021 1.00 93.94 80 GLY A CA 1
ATOM 614 C C . GLY A 1 80 ? -15.372 -4.817 20.005 1.00 93.94 80 GLY A C 1
ATOM 615 O O . GLY A 1 80 ? -16.524 -5.248 20.075 1.00 93.94 80 GLY A O 1
ATOM 616 N N . LYS A 1 81 ? -15.016 -3.923 19.075 1.00 97.56 81 LYS A N 1
ATOM 617 C CA . LYS A 1 81 ? -15.915 -3.420 18.029 1.00 97.56 81 LYS A CA 1
ATOM 618 C C . LYS A 1 81 ? -15.837 -4.297 16.773 1.00 97.56 81 LYS A C 1
ATOM 620 O O . LYS A 1 81 ? -14.777 -4.847 16.483 1.00 97.56 81 LYS A O 1
ATOM 625 N N . PRO A 1 82 ? -16.934 -4.423 16.002 1.00 97.75 82 PRO A N 1
ATOM 626 C CA . PRO A 1 82 ? -16.902 -5.161 14.745 1.00 97.75 82 PRO A CA 1
ATOM 627 C C . PRO A 1 82 ? -15.973 -4.476 13.737 1.00 97.75 82 PRO A C 1
ATOM 629 O O . PRO A 1 82 ? -15.942 -3.247 13.645 1.00 97.75 82 PRO A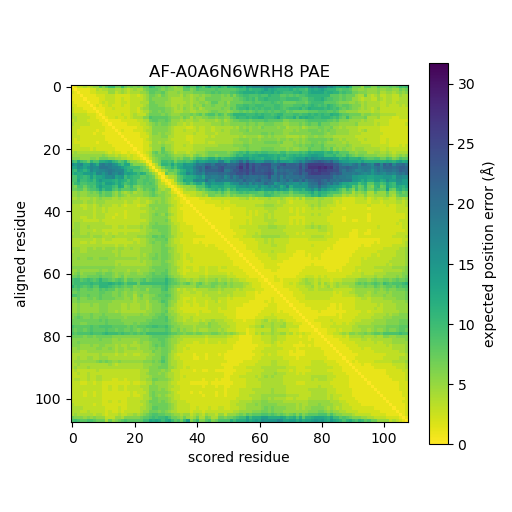 O 1
ATOM 632 N N . ALA A 1 83 ? -15.245 -5.278 12.962 1.00 98.19 83 ALA A N 1
ATOM 633 C CA . ALA A 1 83 ? -14.402 -4.772 11.889 1.00 98.19 83 ALA A CA 1
ATOM 634 C C . ALA A 1 83 ? -15.238 -4.060 10.813 1.00 98.19 83 ALA A C 1
ATOM 636 O O . ALA A 1 83 ? -16.317 -4.525 10.442 1.00 98.19 83 ALA A O 1
ATOM 637 N N . ASN A 1 84 ? -14.724 -2.942 10.302 1.00 98.38 84 ASN A N 1
ATOM 638 C CA . ASN A 1 84 ? -15.361 -2.133 9.257 1.00 98.38 84 ASN A CA 1
ATOM 639 C C . ASN A 1 84 ? -14.440 -1.867 8.055 1.00 98.38 84 ASN A 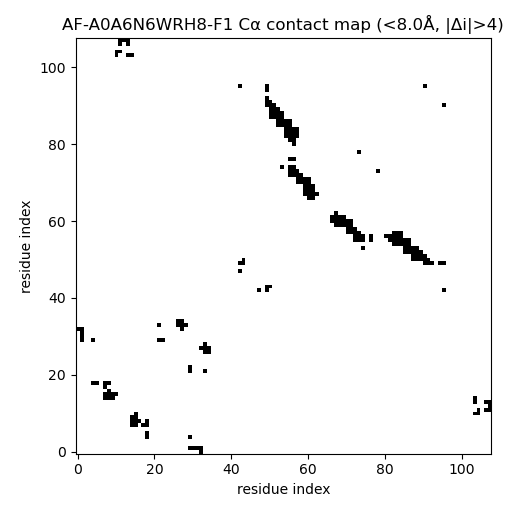C 1
ATOM 641 O O . ASN A 1 84 ? -14.914 -1.372 7.034 1.00 98.38 84 ASN A O 1
ATOM 645 N N . VAL A 1 85 ? -13.146 -2.190 8.157 1.00 98.00 85 VAL A N 1
ATOM 646 C CA . VAL A 1 85 ? -12.146 -1.951 7.110 1.00 98.00 85 VAL A CA 1
ATOM 647 C C . VAL A 1 85 ? -11.186 -3.137 7.016 1.00 98.00 85 VAL A C 1
ATOM 649 O O . VAL A 1 85 ? -10.802 -3.727 8.025 1.00 98.00 85 VAL A O 1
ATOM 652 N N . GLN A 1 86 ? -10.758 -3.454 5.794 1.00 97.62 86 GLN A N 1
ATOM 653 C CA . GLN A 1 86 ? -9.613 -4.327 5.544 1.00 97.62 86 GLN A CA 1
ATOM 654 C C . GLN A 1 86 ? -8.338 -3.473 5.517 1.00 97.62 86 GLN A C 1
ATOM 656 O O . GLN A 1 86 ? -8.114 -2.723 4.568 1.00 97.62 86 GLN A O 1
ATOM 661 N N . VAL A 1 87 ? -7.516 -3.553 6.561 1.00 97.81 87 VAL A N 1
ATOM 662 C CA . VAL A 1 87 ? -6.296 -2.745 6.694 1.00 97.81 87 VAL A CA 1
ATOM 663 C C . VAL A 1 87 ? -5.104 -3.506 6.126 1.00 97.81 87 VAL A C 1
ATOM 665 O O . VAL A 1 87 ? -4.842 -4.635 6.535 1.00 97.81 87 VAL A O 1
ATOM 668 N N . ALA A 1 88 ? -4.368 -2.886 5.203 1.00 97.19 88 ALA A N 1
ATOM 669 C CA . ALA A 1 88 ? -3.117 -3.432 4.685 1.00 97.19 88 ALA A CA 1
ATOM 670 C C . ALA A 1 88 ? -2.001 -3.274 5.720 1.00 97.19 88 ALA A C 1
ATOM 672 O O . ALA A 1 88 ? -1.618 -2.152 6.051 1.00 97.19 88 ALA A O 1
ATOM 673 N N . LEU A 1 89 ? -1.501 -4.399 6.233 1.00 96.19 89 LEU A N 1
ATOM 674 C CA . LEU A 1 89 ? -0.435 -4.431 7.239 1.00 96.19 89 LEU A CA 1
ATOM 675 C C . LEU A 1 89 ? 0.923 -4.811 6.649 1.00 96.19 89 LEU A C 1
ATOM 677 O O . LEU A 1 89 ? 1.945 -4.469 7.235 1.00 96.19 89 LEU A O 1
ATOM 681 N N . ASP A 1 90 ? 0.936 -5.499 5.506 1.00 96.19 90 ASP A N 1
ATOM 682 C CA . ASP A 1 90 ? 2.173 -5.875 4.826 1.00 96.19 90 ASP A CA 1
ATOM 683 C C . ASP A 1 90 ? 1.998 -5.916 3.301 1.00 96.19 90 ASP A C 1
ATOM 685 O O . ASP A 1 90 ? 0.880 -6.013 2.781 1.00 96.19 90 ASP A O 1
ATOM 689 N N . LEU A 1 91 ? 3.124 -5.842 2.595 1.00 95.38 91 LEU A N 1
ATOM 690 C CA . LEU A 1 91 ? 3.233 -5.852 1.143 1.00 95.38 91 LEU A CA 1
ATOM 691 C C . LEU A 1 91 ? 4.415 -6.734 0.729 1.00 95.38 91 LEU A C 1
ATOM 693 O O . LEU A 1 91 ? 5.546 -6.525 1.166 1.00 95.38 91 LEU A O 1
ATOM 697 N N . ASN A 1 92 ? 4.196 -7.648 -0.216 1.00 96.25 92 ASN A N 1
ATOM 698 C CA . ASN A 1 92 ? 5.275 -8.339 -0.913 1.00 96.25 92 ASN A CA 1
ATOM 699 C C . ASN A 1 92 ? 6.059 -7.342 -1.783 1.00 96.25 92 ASN A C 1
ATOM 701 O O . ASN A 1 92 ? 5.789 -7.168 -2.973 1.00 96.25 92 ASN A O 1
ATOM 705 N N . VAL A 1 93 ? 7.062 -6.697 -1.180 1.00 92.31 93 VAL A N 1
ATOM 706 C CA . VAL A 1 93 ? 7.853 -5.630 -1.808 1.00 92.31 93 VAL A CA 1
ATOM 707 C C . VAL A 1 93 ? 8.539 -6.104 -3.088 1.00 92.31 93 VAL A C 1
ATOM 709 O O . VAL A 1 93 ? 8.564 -5.369 -4.073 1.00 92.31 93 VAL A O 1
ATOM 712 N N . LYS A 1 94 ? 9.078 -7.329 -3.107 1.00 92.69 94 LYS A N 1
ATOM 713 C CA . LYS A 1 94 ? 9.751 -7.873 -4.297 1.00 92.69 94 LYS A CA 1
ATOM 714 C C . LYS A 1 94 ? 8.763 -8.095 -5.439 1.00 92.69 94 LYS A C 1
ATOM 716 O O . LYS A 1 94 ? 9.024 -7.656 -6.555 1.00 92.69 94 LYS A O 1
ATOM 721 N N . GLY A 1 95 ? 7.623 -8.724 -5.147 1.00 95.00 95 GLY A N 1
ATOM 722 C CA . GLY A 1 95 ? 6.56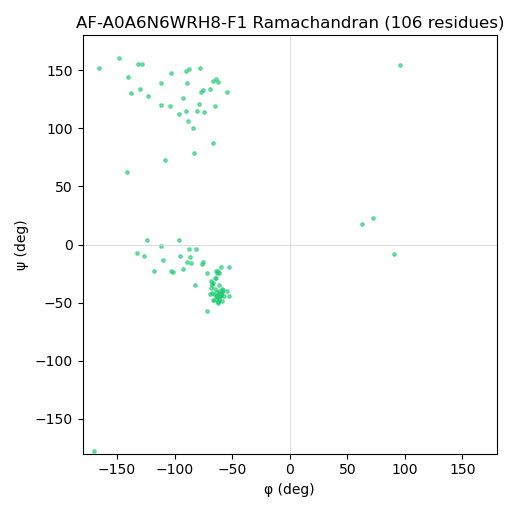0 -8.941 -6.131 1.00 95.00 95 GLY A CA 1
ATOM 723 C C . GLY A 1 95 ? 5.998 -7.626 -6.670 1.00 95.00 95 GLY A C 1
ATOM 724 O O . GLY A 1 95 ? 5.805 -7.484 -7.873 1.00 95.00 95 GLY A O 1
ATOM 725 N N . PHE A 1 96 ? 5.828 -6.631 -5.798 1.00 94.06 96 PHE A N 1
ATOM 726 C CA . PHE A 1 96 ? 5.413 -5.287 -6.186 1.00 94.06 96 PHE A CA 1
ATOM 727 C C . PHE A 1 96 ? 6.432 -4.616 -7.114 1.00 94.06 96 PHE A C 1
ATOM 729 O O . PHE A 1 96 ? 6.057 -4.118 -8.170 1.00 94.06 96 PHE A O 1
ATOM 736 N N . GLN A 1 97 ? 7.724 -4.633 -6.769 1.00 90.81 97 GLN A N 1
ATOM 737 C CA . GLN A 1 97 ? 8.783 -4.054 -7.606 1.00 90.81 97 GLN A CA 1
ATOM 738 C C . GLN A 1 97 ? 8.847 -4.704 -8.990 1.00 90.81 97 GLN A C 1
ATOM 740 O O . GLN A 1 97 ? 8.980 -3.997 -9.987 1.00 90.81 97 GLN A O 1
ATOM 745 N N . GLN A 1 98 ? 8.728 -6.032 -9.047 1.00 93.19 98 GLN A N 1
ATOM 746 C CA . GLN A 1 98 ? 8.689 -6.766 -10.307 1.00 93.19 98 GLN A CA 1
ATOM 747 C C . GLN A 1 98 ? 7.476 -6.354 -11.148 1.00 93.19 98 GLN A C 1
ATOM 749 O O . GLN A 1 98 ? 7.634 -5.991 -12.310 1.00 93.19 98 GLN A O 1
ATOM 754 N N . TRP A 1 99 ? 6.283 -6.345 -10.551 1.00 94.25 99 TRP A N 1
ATOM 755 C CA . TRP A 1 99 ? 5.057 -5.957 -11.245 1.00 94.25 99 TRP A CA 1
ATOM 756 C C . TRP A 1 99 ? 5.127 -4.523 -11.788 1.00 94.25 99 TRP A C 1
ATOM 758 O O . TRP A 1 99 ? 4.780 -4.281 -12.942 1.00 94.25 99 TRP A O 1
ATOM 768 N N . VAL A 1 100 ? 5.632 -3.572 -10.996 1.00 91.94 100 VAL A N 1
ATOM 769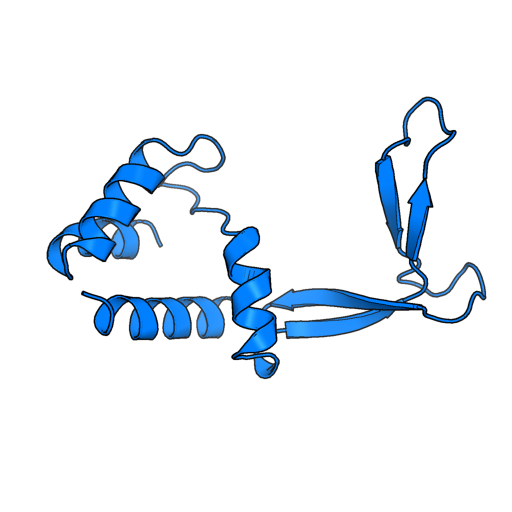 C CA . VAL A 1 100 ? 5.820 -2.189 -11.458 1.00 91.94 100 VAL A CA 1
ATOM 770 C C . VAL A 1 100 ? 6.777 -2.140 -12.646 1.00 91.94 100 VAL A C 1
ATOM 772 O O . VAL A 1 100 ? 6.490 -1.450 -13.620 1.00 91.94 100 VAL A O 1
ATOM 775 N N . ALA A 1 101 ? 7.884 -2.884 -12.602 1.00 90.12 101 ALA A N 1
ATOM 776 C CA . ALA A 1 101 ? 8.836 -2.914 -13.705 1.00 90.12 101 ALA A CA 1
ATOM 777 C C . ALA A 1 101 ? 8.230 -3.477 -14.999 1.00 90.12 101 ALA A C 1
ATOM 779 O O . ALA A 1 101 ? 8.454 -2.914 -16.071 1.00 90.12 101 ALA A O 1
ATOM 780 N N . GLU A 1 102 ? 7.425 -4.536 -14.896 1.00 92.12 102 GLU A N 1
ATOM 781 C CA . GLU A 1 102 ? 6.689 -5.118 -16.024 1.00 92.12 102 GLU A CA 1
ATOM 782 C C . GLU A 1 102 ? 5.705 -4.107 -16.631 1.00 92.12 102 GLU A C 1
ATOM 784 O O . GLU A 1 102 ? 5.680 -3.921 -17.846 1.00 92.12 102 GLU A O 1
ATOM 789 N N . VAL A 1 103 ? 4.939 -3.392 -15.798 1.00 92.38 103 VAL A N 1
ATOM 790 C CA . VAL A 1 103 ? 4.005 -2.353 -16.265 1.00 92.38 103 VAL A CA 1
ATOM 791 C C . VAL A 1 103 ? 4.749 -1.201 -16.938 1.00 92.38 103 VAL A C 1
ATOM 793 O O . VAL A 1 103 ? 4.347 -0.752 -18.012 1.00 92.38 103 VAL A O 1
ATOM 796 N N . LEU A 1 104 ? 5.850 -0.736 -16.342 1.00 90.44 104 LEU A N 1
ATOM 797 C CA . LEU A 1 104 ? 6.643 0.365 -16.886 1.00 90.44 104 LEU A CA 1
ATOM 798 C C . LEU A 1 104 ? 7.277 0.033 -18.238 1.00 90.44 104 LEU A C 1
ATOM 800 O O . LEU A 1 104 ? 7.455 0.939 -19.046 1.00 90.44 104 LEU A O 1
ATOM 804 N N . ALA A 1 105 ? 7.577 -1.236 -18.511 1.00 89.25 105 ALA A N 1
ATOM 805 C CA . ALA A 1 105 ? 8.079 -1.673 -19.812 1.00 89.25 105 ALA A CA 1
ATOM 806 C C . ALA A 1 105 ? 7.008 -1.648 -20.921 1.00 89.25 105 ALA A C 1
ATOM 808 O O . ALA A 1 105 ? 7.353 -1.556 -22.097 1.00 89.25 105 ALA A O 1
ATOM 809 N N . LEU A 1 106 ? 5.721 -1.733 -20.567 1.00 90.06 106 LEU A N 1
ATOM 810 C CA . LEU A 1 106 ? 4.604 -1.793 -21.520 1.00 90.06 106 LEU A CA 1
ATOM 811 C C . LEU A 1 106 ? 4.001 -0.422 -21.846 1.00 90.06 106 LEU A C 1
ATOM 813 O O . LEU A 1 106 ? 3.312 -0.275 -22.857 1.00 90.06 106 LEU A O 1
ATOM 817 N N . VAL A 1 107 ? 4.207 0.569 -20.978 1.00 87.31 107 VAL A N 1
ATOM 818 C CA . VAL A 1 107 ? 3.677 1.921 -21.186 1.00 87.31 107 VAL A CA 1
ATOM 819 C C . VAL A 1 107 ? 4.518 2.710 -22.201 1.00 87.31 107 VAL A C 1
ATOM 821 O O . VAL A 1 107 ? 5.709 2.444 -22.351 1.00 87.31 107 VAL A O 1
ATOM 824 N N . PRO A 1 108 ? 3.909 3.675 -22.916 1.00 78.94 108 PRO A N 1
ATOM 825 C CA . PRO A 1 108 ? 4.587 4.441 -23.963 1.00 78.94 108 PRO A CA 1
ATOM 826 C C . PRO A 1 108 ? 5.769 5.289 -23.491 1.00 78.94 108 PRO A C 1
ATOM 828 O O . PRO A 1 108 ? 5.785 5.723 -22.317 1.00 78.94 108 PRO A O 1
#

InterPro domains:
  IPR001910 Inosine/uridine-preferring nucleoside hydrolase domain [PF01156] (13-97)
  IPR023186 Inosine/uridine-preferring nucleoside hydrolase [PTHR12304] (15-104)
  IPR036452 Ribonucleoside hydrolase-like [G3DSA:3.90.245.10] (1-106)
  IPR036452 Ribonucleoside hydrolase-like [SSF53590] (14-104)

Nearest PDB structures (foldseek):
  4wr2-assembly1_A  TM=8.696E-01  e=8.281E-07  Shewanella loihica PV-4
  3g5i-assembly1_B  TM=8.872E-01  e=3.248E-06  Escherichia coli K-12
  3g5i-assembly1_A  TM=8.910E-01  e=7.570E-06  Escherichia coli K-12
  3b9x-assembly1_D  TM=8.142E-01  e=2.607E-05  Escherichia coli K-12
  1q8f-assembly1_D  TM=8.106E-01  e=4.684E-05  Escherichia coli

pLDDT: mean 89.56, std 11.33, range [53.84, 98.5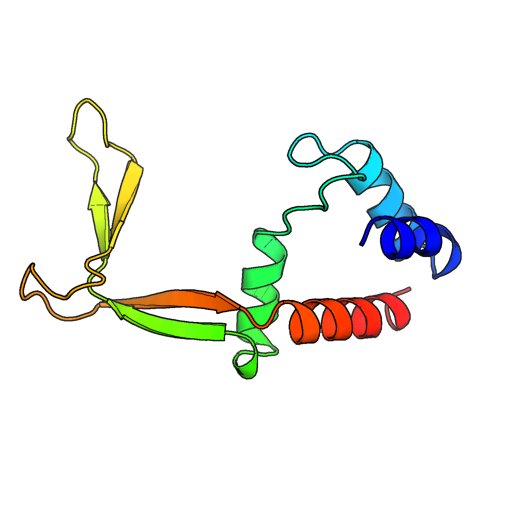6]

Organism: Escherichia coli (NCBI:txid562)

Sequence (108 aa):
TPDYLATLPELNRTGKMLHALFSHYRSGSMQSGLRMHDLCAIAWLVRPDLFTLKPCFVAVETQGEFTSGTTVVDIDGCLGKPANVQVALDLNVKGFQQWVAEVLALVP